Protein AF-A0A1S8WGE7-F1 (afdb_monomer)

Sequence (161 aa):
MLFGETYLSNENCSIDLQMAHPVLDMRLDESMPRELILRRHADFLSAYEKNDDCTLDYLKLSGVFWTLTALDLLGELHNIDREAVLNLVVSCQQADGGLSPAPRHDSHLLSTLSGIQILALFGRMDMLNVDGATRFILSLQNRSLTKEVIFRLALGVIKGA

Nearest PDB structures (foldseek):
  6j7x-assembly1_B  TM=9.517E-01  e=1.067E-07  Homo sapiens
  3hxf-assembly1_B  TM=9.395E-01  e=1.386E-07  Rattus norvegicus
  3c72-assembly1_B  TM=9.331E-01  e=1.185E-07  Rattus norvegicus
  6o60-assembly1_B  TM=9.284E-01  e=1.539E-07  Homo sapiens
  6j6x-assembly1_B  TM=9.518E-01  e=4.864E-07  Homo sapiens

Foldseek 3Di:
DDDDDDDDDDDDDDPDPPPDDPPCPDDDDPPDDPDDPLVVLLVVLVCVVVDPDPVCLQQQLVSVLVSLVSCVVSVNNVVDPLVVNLVQLLQQQDPQQAGGSGHPGDGDPSSRVSSCSSCVSVVNCVSGPVVSSVSNVVVPDDPVVCVVVVVCVVVVVPDDD

InterPro domains:
  IPR001330 Prenyltransferase alpha-alpha toroid domain [PF00432] (40-143)
  IPR008930 Terpenoid cyclases/protein prenyltransferase alpha-alpha toroid [SSF48239] (28-143)
  IPR045089 Prenyltransferase subunit beta [PTHR11774] (38-143)

Solvent-accessible surface area (backbone atoms only — not comparable to full-atom values): 10052 Å² total; per-residue (Å²): 135,84,91,83,89,87,90,87,85,81,93,87,85,80,92,67,86,78,78,82,73,79,78,78,86,68,87,80,62,90,88,55,82,89,66,87,62,60,68,62,53,48,56,53,50,70,52,55,81,77,63,92,56,74,92,47,35,84,43,38,37,43,51,51,34,52,45,49,52,52,25,48,77,70,72,49,48,82,78,54,67,62,65,63,52,52,52,52,49,56,59,13,54,44,96,70,21,28,16,13,23,32,71,96,52,67,61,37,72,67,22,31,51,23,43,52,50,45,26,55,76,70,70,43,60,86,73,54,62,59,70,33,34,51,52,33,58,60,71,73,58,59,77,82,54,50,58,61,52,48,48,37,58,75,67,58,68,78,64,86,131

pLDDT: mean 80.13, std 21.69, range [29.19, 98.5]

Mean predicted aligned error: 12.61 Å

Secondary structure (DSSP, 8-state):
------------S------------SPPPTTS--S--HHHHHHHHHHGGG---GGGGGGHHHHHHHHHHHHHHTT-GGGS-HHHHHHHHHHHB-TTS-B-SSTTSPP-HHHHHHHHHHHHHTT-GGGS-HHHHHHHHHHT--HHHHHHHHHHHHTT-----

Radius of gyration: 23.23 Å; Cα contacts (8 Å, |Δi|>4): 124; chains: 1; bounding box: 50×64×48 Å

Structure (mmCIF, N/CA/C/O backbone):
data_AF-A0A1S8WGE7-F1
#
_entry.id   AF-A0A1S8WGE7-F1
#
loop_
_atom_site.group_PDB
_atom_site.id
_atom_site.type_symbol
_atom_site.label_atom_id
_atom_site.label_alt_id
_atom_site.label_comp_id
_atom_site.label_asym_id
_atom_site.label_entity_id
_atom_site.label_seq_id
_atom_site.pdbx_PDB_ins_code
_atom_site.Cartn_x
_atom_site.Cartn_y
_atom_site.Cartn_z
_atom_site.occupancy
_atom_site.B_iso_or_equiv
_atom_site.auth_seq_id
_atom_site.auth_comp_id
_atom_site.auth_asym_id
_atom_site.auth_atom_id
_atom_site.pdbx_PDB_model_num
ATOM 1 N N . MET A 1 1 ? -4.418 50.841 2.239 1.00 31.80 1 MET A N 1
ATOM 2 C CA . MET A 1 1 ? -5.798 51.340 2.089 1.00 31.80 1 MET A CA 1
ATOM 3 C C . MET A 1 1 ? -6.155 51.214 0.611 1.00 31.80 1 MET A C 1
ATOM 5 O O . MET A 1 1 ? -5.480 51.863 -0.167 1.00 31.80 1 MET A O 1
ATOM 9 N N . LEU A 1 2 ? -7.130 50.343 0.296 1.00 30.19 2 LEU A N 1
ATOM 10 C CA . LEU A 1 2 ? -7.997 50.275 -0.908 1.00 30.19 2 LEU A CA 1
ATOM 11 C C . LEU A 1 2 ? -7.315 50.075 -2.290 1.00 30.19 2 LEU A C 1
ATOM 13 O O . LEU A 1 2 ? -6.492 50.880 -2.692 1.00 30.19 2 LEU A O 1
ATOM 17 N N . PHE A 1 3 ? -7.463 48.908 -2.941 1.00 35.59 3 PHE A N 1
ATOM 18 C CA . PHE A 1 3 ? -8.570 48.439 -3.821 1.00 35.59 3 PHE A CA 1
ATOM 19 C C . PHE A 1 3 ? -8.655 49.151 -5.186 1.00 35.59 3 PHE A C 1
ATOM 21 O O . PHE A 1 3 ? -8.706 50.375 -5.237 1.00 35.59 3 PHE A O 1
ATOM 28 N N . GLY A 1 4 ? -8.762 48.369 -6.271 1.00 30.11 4 GLY A N 1
ATOM 29 C CA . GLY A 1 4 ? -9.131 48.861 -7.604 1.00 30.11 4 GLY A CA 1
ATOM 30 C C . GLY A 1 4 ? -8.983 47.813 -8.711 1.00 30.11 4 GLY A C 1
ATOM 31 O O . GLY A 1 4 ? -7.921 47.696 -9.310 1.00 30.11 4 GLY A O 1
ATOM 32 N N . GLU A 1 5 ? -10.049 47.049 -8.944 1.00 41.84 5 GLU A N 1
ATOM 33 C CA . GLU A 1 5 ? -10.288 46.192 -10.114 1.00 41.84 5 GLU A CA 1
ATOM 34 C C . GLU A 1 5 ? -10.217 46.982 -11.431 1.00 41.84 5 GLU A C 1
ATOM 36 O O . GLU A 1 5 ? -10.540 48.164 -11.428 1.00 41.84 5 GLU A O 1
ATOM 41 N N . THR A 1 6 ? -9.887 46.307 -12.543 1.00 32.97 6 THR A N 1
ATOM 42 C CA . THR A 1 6 ? -10.707 46.252 -13.781 1.00 32.97 6 THR A CA 1
ATOM 43 C C . THR A 1 6 ? -9.874 45.734 -14.955 1.00 32.97 6 THR A C 1
ATOM 45 O O . THR A 1 6 ? -9.149 46.521 -15.543 1.00 32.97 6 THR A O 1
ATOM 48 N N . TYR A 1 7 ? -10.023 44.462 -15.342 1.00 29.19 7 TYR A N 1
ATOM 49 C CA . TYR A 1 7 ? -9.851 44.009 -16.738 1.00 29.19 7 TYR A CA 1
ATOM 50 C C . TYR A 1 7 ? -10.720 42.765 -16.985 1.00 29.19 7 TYR A C 1
ATOM 52 O O . TYR A 1 7 ? -10.234 41.673 -17.260 1.00 29.19 7 TYR A O 1
ATOM 60 N N . LEU A 1 8 ? -12.038 42.939 -16.856 1.00 39.47 8 LEU A N 1
ATOM 61 C CA . LEU A 1 8 ? -13.028 42.099 -17.529 1.00 39.47 8 LEU A CA 1
ATOM 62 C C . LEU A 1 8 ? -13.694 42.964 -18.599 1.00 39.47 8 LEU A C 1
ATOM 64 O O . LEU A 1 8 ? -14.588 43.750 -18.300 1.00 39.47 8 LEU A O 1
ATOM 68 N N . SER A 1 9 ? -13.243 42.832 -19.843 1.00 32.03 9 SER A N 1
ATOM 69 C CA . SER A 1 9 ? -13.995 43.288 -21.012 1.00 32.03 9 SER A CA 1
ATOM 70 C C . SER A 1 9 ? -13.552 42.510 -22.247 1.00 32.03 9 SER A C 1
ATOM 72 O O . SER A 1 9 ? -12.610 42.904 -22.933 1.00 32.03 9 SER A O 1
ATOM 74 N N . ASN A 1 10 ? -14.199 41.375 -22.497 1.00 29.77 10 ASN A N 1
ATOM 75 C CA . ASN A 1 10 ? -14.976 41.164 -23.721 1.00 29.77 10 ASN A CA 1
ATOM 76 C C . ASN A 1 10 ? -15.428 39.706 -23.797 1.00 29.77 10 ASN A C 1
ATOM 78 O O . ASN A 1 10 ? -14.679 38.823 -24.207 1.00 29.77 10 ASN A O 1
ATOM 82 N N . GLU A 1 11 ? -16.691 39.477 -23.450 1.00 49.31 11 GLU A N 1
ATOM 83 C CA . GLU A 1 11 ? -17.433 38.337 -23.968 1.00 49.31 11 GLU A CA 1
ATOM 84 C C . GLU A 1 11 ? -17.955 38.697 -25.365 1.00 49.31 11 GLU A C 1
ATOM 86 O O . GLU A 1 11 ? -18.673 39.687 -25.515 1.00 49.31 11 GLU A O 1
ATOM 91 N N . ASN A 1 12 ? -17.557 37.906 -26.372 1.00 37.53 12 ASN A N 1
ATOM 92 C CA . ASN A 1 12 ? -18.400 37.320 -27.431 1.00 37.53 12 ASN A CA 1
ATOM 93 C C . ASN A 1 12 ? -17.638 37.155 -28.758 1.00 37.53 12 ASN A C 1
ATOM 95 O O . ASN A 1 12 ? -17.540 38.107 -29.527 1.00 37.53 12 ASN A O 1
ATOM 99 N N . CYS A 1 13 ? -17.177 35.934 -29.065 1.00 30.31 13 CYS A N 1
ATOM 100 C CA . CYS A 1 13 ? -17.597 35.168 -30.254 1.00 30.31 13 CYS A CA 1
ATOM 101 C C . CYS A 1 13 ? -16.757 33.881 -30.397 1.00 30.31 13 CYS A C 1
ATOM 103 O O . CYS A 1 13 ? -15.533 33.943 -30.454 1.00 30.31 13 CYS A O 1
ATOM 105 N N . SER A 1 14 ? -17.454 32.749 -30.550 1.00 30.72 14 SER A N 1
ATOM 106 C CA . SER A 1 14 ? -16.957 31.380 -30.793 1.00 30.72 14 SER A CA 1
ATOM 107 C C . SER A 1 14 ? -16.425 30.653 -29.554 1.00 30.72 14 SER A C 1
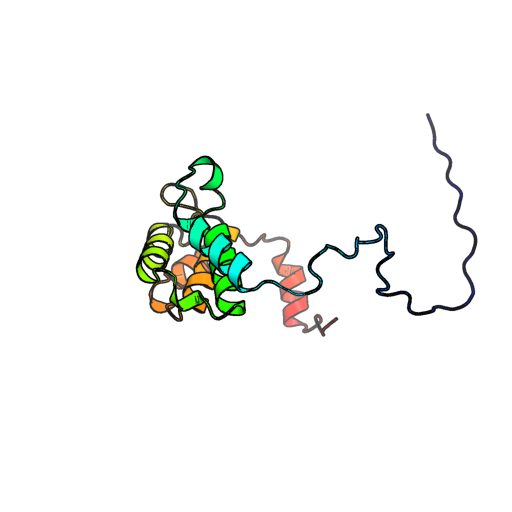ATOM 109 O O . SER A 1 14 ? -15.260 30.754 -29.186 1.00 30.72 14 SER A O 1
ATOM 111 N N . ILE A 1 15 ? -17.300 29.863 -28.925 1.00 42.84 15 ILE A N 1
ATOM 112 C CA . ILE A 1 15 ? -16.892 28.753 -28.056 1.00 42.84 15 ILE A CA 1
ATOM 113 C C . ILE A 1 15 ? -16.285 27.689 -28.982 1.00 42.84 15 ILE A C 1
ATOM 115 O O . ILE A 1 15 ? -16.960 26.744 -29.384 1.00 42.84 15 ILE A O 1
ATOM 119 N N . ASP A 1 16 ? -15.029 27.879 -29.380 1.00 39.88 16 ASP A N 1
ATOM 120 C CA . ASP A 1 16 ? -14.219 26.790 -29.909 1.00 39.88 16 ASP A CA 1
ATOM 121 C C . ASP A 1 16 ? -13.772 25.945 -28.717 1.00 39.88 16 ASP A C 1
ATOM 123 O O . ASP A 1 16 ? -13.214 26.456 -27.744 1.00 39.88 16 ASP A O 1
ATOM 127 N N . LEU A 1 17 ? -14.046 24.641 -28.776 1.00 42.09 17 LEU A N 1
ATOM 128 C CA . LEU A 1 17 ? -13.516 23.650 -27.845 1.00 42.09 17 LEU A CA 1
ATOM 129 C C . LEU A 1 17 ? -11.972 23.710 -27.834 1.00 42.09 17 LEU A C 1
ATOM 131 O O . LEU A 1 17 ? -11.307 22.961 -28.540 1.00 42.09 17 LEU A O 1
ATOM 135 N N . GLN A 1 18 ? -11.385 24.561 -26.994 1.00 43.84 18 GLN A N 1
ATOM 136 C CA . GLN A 1 18 ? -9.962 24.540 -26.637 1.00 43.84 18 GLN A CA 1
ATOM 137 C C . GLN A 1 18 ? -9.727 23.731 -25.352 1.00 43.84 18 GLN A C 1
ATOM 139 O O . GLN A 1 18 ? -8.921 24.089 -24.498 1.00 43.84 18 GLN A O 1
ATOM 144 N N . MET A 1 19 ? -10.428 22.608 -25.198 1.00 45.97 19 MET A N 1
ATOM 145 C CA . MET A 1 19 ? -10.017 21.593 -24.234 1.00 45.97 19 MET A CA 1
ATOM 146 C C . MET A 1 19 ? -8.888 20.774 -24.876 1.00 45.97 19 MET A C 1
ATOM 148 O O . MET A 1 19 ? -9.106 20.090 -25.872 1.00 45.97 19 MET A O 1
ATOM 152 N N . ALA A 1 20 ? -7.697 20.830 -24.272 1.00 48.50 20 ALA A N 1
ATOM 153 C CA . ALA A 1 20 ? -6.604 19.863 -24.433 1.00 48.50 20 ALA A CA 1
ATOM 154 C C . ALA A 1 20 ? -5.707 19.930 -25.692 1.00 48.50 20 ALA A C 1
ATOM 156 O O . ALA A 1 20 ? -5.315 18.891 -26.221 1.00 48.50 20 ALA A O 1
ATOM 157 N N . HIS A 1 21 ? -5.261 21.112 -26.127 1.00 51.50 21 HIS A N 1
ATOM 158 C CA . HIS A 1 21 ? -3.943 21.187 -26.779 1.00 51.50 21 HIS A CA 1
ATOM 159 C C . HIS A 1 21 ? -2.901 21.582 -25.727 1.00 51.50 21 HIS A C 1
ATOM 161 O O . HIS A 1 21 ? -2.964 22.710 -25.234 1.00 51.50 21 HIS A O 1
ATOM 167 N N . PRO A 1 22 ? -1.974 20.681 -25.335 1.00 62.06 22 PRO A N 1
ATOM 168 C CA . PRO A 1 22 ? -0.874 21.060 -24.465 1.00 62.06 22 PRO A CA 1
ATOM 169 C C . PRO A 1 22 ? -0.117 22.190 -25.154 1.00 62.06 22 PRO A C 1
ATOM 171 O O . PRO A 1 22 ? 0.364 22.026 -26.278 1.00 62.06 22 PRO A O 1
ATOM 174 N N . VAL A 1 23 ? -0.025 23.346 -24.500 1.00 67.75 23 VAL A N 1
ATOM 175 C CA . VAL A 1 23 ? 0.933 24.365 -24.917 1.00 67.75 23 VA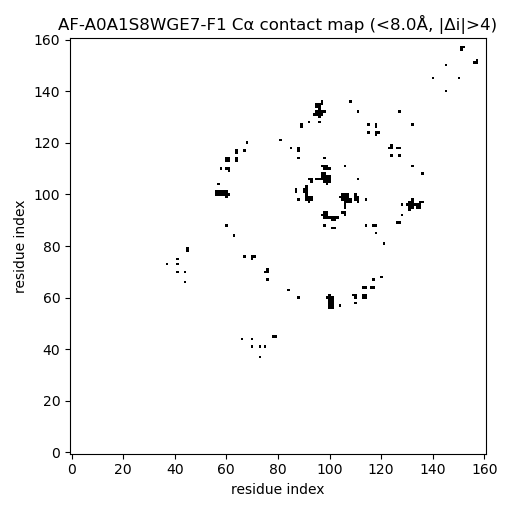L A CA 1
ATOM 176 C C . VAL A 1 23 ? 2.305 23.707 -24.791 1.00 67.75 23 VAL A C 1
ATOM 178 O O . VAL A 1 23 ? 2.723 23.346 -23.693 1.00 67.75 23 VAL A O 1
ATOM 181 N N . LEU A 1 24 ? 2.963 23.460 -25.925 1.00 65.06 24 LEU A N 1
ATOM 182 C CA . LEU A 1 24 ? 4.322 22.927 -25.964 1.00 65.06 24 LEU A CA 1
ATOM 183 C C . LEU A 1 24 ? 5.267 24.003 -25.413 1.00 65.06 24 LEU A C 1
ATOM 185 O O . LEU A 1 24 ? 5.780 24.826 -26.166 1.00 65.06 24 LEU A O 1
ATOM 189 N N . ASP A 1 25 ? 5.457 24.003 -24.094 1.00 74.12 25 ASP A N 1
ATOM 190 C CA . ASP A 1 25 ? 6.335 24.936 -23.372 1.00 74.12 25 ASP A CA 1
ATOM 191 C C . ASP A 1 25 ? 7.828 24.657 -23.659 1.00 74.12 25 ASP A C 1
ATOM 193 O O . ASP A 1 25 ? 8.678 25.540 -23.601 1.00 74.12 25 ASP A O 1
ATOM 197 N N . MET A 1 26 ? 8.167 23.427 -24.071 1.00 73.00 26 MET A N 1
ATOM 198 C CA . MET A 1 26 ? 9.542 23.016 -24.366 1.00 73.00 26 MET A CA 1
ATOM 199 C C . MET A 1 26 ? 9.631 22.180 -25.651 1.00 73.00 26 MET A C 1
ATOM 201 O O . MET A 1 26 ? 8.844 21.260 -25.871 1.00 73.00 26 MET A O 1
ATOM 205 N N . ARG A 1 27 ? 10.622 22.481 -26.504 1.00 74.94 27 ARG A N 1
ATOM 206 C CA . ARG A 1 27 ? 10.979 21.658 -27.673 1.00 74.94 27 ARG A CA 1
ATOM 207 C C . ARG A 1 27 ? 11.994 20.601 -27.245 1.00 74.94 27 ARG A C 1
ATOM 209 O O . ARG A 1 27 ? 13.088 20.950 -26.814 1.00 74.94 27 ARG A O 1
ATOM 216 N N . LEU A 1 28 ? 11.616 19.330 -27.347 1.00 78.06 28 LEU A N 1
ATOM 217 C CA . LEU A 1 28 ? 12.475 18.203 -26.985 1.00 78.06 28 LEU A CA 1
ATOM 218 C C . LEU A 1 28 ? 13.525 17.956 -28.078 1.00 78.06 28 LEU A C 1
ATOM 220 O O . LEU A 1 28 ? 13.218 18.053 -29.266 1.00 78.06 28 LEU A O 1
ATOM 224 N N . ASP A 1 29 ? 14.751 17.640 -27.662 1.00 82.81 29 ASP A N 1
ATOM 225 C CA . ASP A 1 29 ? 15.858 17.300 -28.559 1.00 82.81 29 ASP A CA 1
ATOM 226 C C . ASP A 1 29 ? 15.653 15.935 -29.248 1.00 82.81 29 ASP A C 1
ATOM 228 O O . ASP A 1 29 ? 14.949 15.061 -28.733 1.00 82.81 29 ASP A O 1
ATOM 232 N N . GLU A 1 30 ? 16.287 15.726 -30.407 1.00 83.62 30 GLU A N 1
ATOM 233 C CA . GLU A 1 30 ? 16.188 14.467 -31.161 1.00 83.62 30 GLU A CA 1
ATOM 234 C C . GLU A 1 30 ? 16.791 13.265 -30.420 1.00 83.62 30 GLU A C 1
ATOM 236 O O . GLU A 1 30 ? 16.367 12.136 -30.667 1.00 83.62 30 GLU A O 1
ATOM 241 N N . SER A 1 31 ? 17.718 13.486 -29.479 1.00 84.69 31 SER A N 1
ATOM 242 C CA . SER A 1 31 ? 18.313 12.419 -28.662 1.00 84.69 31 SER A CA 1
ATOM 243 C C . SER A 1 31 ? 17.385 11.859 -27.577 1.00 84.69 31 SER A C 1
ATOM 245 O O . SER A 1 31 ? 17.707 10.842 -26.957 1.00 84.69 31 SER A O 1
ATOM 247 N N . MET A 1 32 ? 16.235 12.494 -27.325 1.00 83.31 32 MET A N 1
ATOM 248 C CA . MET A 1 32 ? 15.329 12.078 -26.260 1.00 83.31 32 MET A CA 1
ATOM 249 C C . MET A 1 32 ? 14.528 10.825 -26.656 1.00 83.31 32 MET A C 1
ATOM 251 O O . MET A 1 32 ? 13.981 10.771 -27.762 1.00 83.31 32 MET A O 1
ATOM 255 N N . PRO A 1 33 ? 14.385 9.828 -25.757 1.00 83.00 33 PRO A N 1
ATOM 256 C CA . PRO A 1 33 ? 13.533 8.676 -26.015 1.00 83.00 33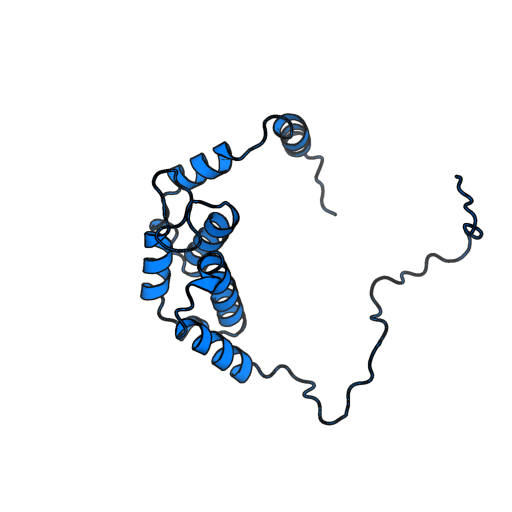 PRO A CA 1
ATOM 257 C C . PRO A 1 33 ? 12.092 9.117 -26.284 1.00 83.00 33 PRO A C 1
ATOM 259 O O . PRO A 1 33 ? 11.484 9.803 -25.465 1.00 83.00 33 PRO A O 1
ATOM 262 N N . ARG A 1 34 ? 11.546 8.710 -27.433 1.00 83.50 34 ARG A N 1
ATOM 263 C CA . ARG A 1 34 ? 10.145 8.969 -27.817 1.00 83.50 34 ARG A CA 1
ATOM 264 C C . ARG A 1 34 ? 9.208 7.811 -27.481 1.00 83.50 34 ARG A C 1
ATOM 266 O O . ARG A 1 34 ? 7.997 7.937 -27.624 1.00 83.50 34 ARG A O 1
ATOM 273 N N . GLU A 1 35 ? 9.779 6.697 -27.041 1.00 87.94 35 GLU A N 1
ATOM 274 C CA . GLU A 1 35 ? 9.069 5.478 -26.682 1.00 87.94 35 GLU A CA 1
ATOM 275 C C . GLU A 1 35 ? 9.246 5.179 -25.194 1.00 87.94 35 GLU A C 1
ATOM 277 O O . GLU A 1 35 ? 10.273 5.498 -24.586 1.00 87.94 35 GLU A O 1
ATOM 282 N N . LEU A 1 36 ? 8.233 4.545 -24.609 1.00 87.25 36 LEU A N 1
ATOM 283 C CA . LEU A 1 36 ? 8.242 4.138 -23.213 1.00 87.25 36 LEU A CA 1
ATOM 284 C C . LEU A 1 36 ? 9.175 2.936 -23.016 1.00 87.25 36 LEU A C 1
ATOM 286 O O . LEU A 1 36 ? 8.932 1.850 -23.542 1.00 87.25 36 LEU A O 1
ATOM 290 N N . ILE A 1 37 ? 10.225 3.103 -22.211 1.00 90.69 37 ILE A N 1
ATOM 291 C CA . ILE A 1 37 ? 11.218 2.049 -21.966 1.00 90.69 37 ILE A CA 1
ATOM 292 C C . ILE A 1 37 ? 10.765 1.173 -20.789 1.00 90.69 37 ILE A C 1
ATOM 294 O O . ILE A 1 37 ? 11.307 1.272 -19.687 1.00 90.69 37 ILE A O 1
ATOM 298 N N . LEU A 1 38 ? 9.771 0.309 -21.025 1.00 89.50 38 LEU A N 1
ATOM 299 C CA . LEU A 1 38 ? 9.094 -0.510 -20.000 1.00 89.50 38 LEU A CA 1
ATOM 300 C C . LEU A 1 38 ? 10.068 -1.195 -19.030 1.00 89.50 38 LEU A C 1
ATOM 302 O O . LEU A 1 38 ? 9.951 -1.044 -17.817 1.00 89.50 38 LEU A O 1
ATOM 306 N N . ARG A 1 39 ? 11.090 -1.868 -19.571 1.00 89.00 39 ARG A N 1
ATOM 307 C CA . ARG A 1 39 ? 12.081 -2.610 -18.781 1.00 89.00 39 ARG A CA 1
ATOM 308 C C . ARG A 1 39 ? 12.809 -1.737 -17.758 1.00 89.00 39 ARG A C 1
ATOM 310 O O . ARG A 1 39 ? 12.987 -2.153 -16.625 1.00 89.00 39 ARG A O 1
ATOM 317 N N . ARG A 1 40 ? 13.186 -0.507 -18.128 1.00 91.06 40 ARG A N 1
ATOM 318 C CA . ARG A 1 40 ? 13.876 0.406 -17.201 1.00 91.06 40 ARG A CA 1
ATOM 319 C C . ARG A 1 40 ? 12.965 0.856 -16.062 1.00 91.06 40 ARG A C 1
ATOM 321 O O . ARG A 1 40 ? 13.448 1.047 -14.951 1.00 91.06 40 ARG A O 1
ATOM 328 N N . HIS A 1 41 ? 11.670 1.024 -16.330 1.00 92.44 41 HIS A N 1
ATOM 329 C CA . HIS A 1 41 ? 10.694 1.344 -15.291 1.00 92.44 41 HIS A CA 1
ATOM 330 C C . HIS A 1 41 ? 10.482 0.159 -14.347 1.00 92.44 41 HIS A C 1
ATOM 332 O O . HIS A 1 41 ? 10.508 0.357 -13.137 1.00 92.44 41 HIS A O 1
ATOM 338 N N . ALA A 1 42 ? 10.353 -1.059 -14.880 1.00 90.81 42 ALA A N 1
ATOM 339 C CA . ALA A 1 42 ? 10.257 -2.268 -14.066 1.00 90.81 42 ALA A CA 1
ATOM 340 C C . ALA A 1 42 ? 11.501 -2.452 -13.179 1.00 90.81 42 ALA A C 1
ATOM 342 O O . ALA A 1 42 ? 11.364 -2.574 -11.966 1.00 90.81 42 ALA A O 1
ATOM 343 N N . ASP A 1 43 ? 12.706 -2.344 -13.752 1.00 90.62 43 ASP A N 1
ATOM 344 C CA . ASP A 1 43 ? 13.972 -2.454 -13.012 1.00 90.62 43 ASP A CA 1
ATOM 345 C C . ASP A 1 43 ? 14.070 -1.412 -11.878 1.00 90.62 43 ASP A C 1
ATOM 347 O O . ASP A 1 43 ? 14.512 -1.724 -10.771 1.00 90.62 43 ASP A O 1
ATOM 351 N N . PHE A 1 44 ? 13.634 -0.171 -12.135 1.00 91.62 44 PHE A N 1
ATOM 352 C CA . PHE A 1 44 ? 13.591 0.895 -11.130 1.00 91.62 44 PHE A CA 1
ATOM 353 C C . PHE A 1 44 ? 12.613 0.576 -9.990 1.00 91.62 44 PHE A C 1
ATOM 355 O O . PHE A 1 44 ? 12.961 0.715 -8.819 1.00 91.62 44 PHE A O 1
ATOM 362 N N . LEU A 1 45 ? 11.405 0.124 -10.328 1.00 90.50 45 LEU A N 1
ATOM 363 C CA . LEU A 1 45 ? 10.356 -0.205 -9.362 1.00 90.50 45 LEU A CA 1
ATOM 364 C C . LEU A 1 45 ? 10.731 -1.423 -8.507 1.00 90.50 45 LEU A C 1
ATOM 366 O O . LEU A 1 45 ? 10.573 -1.384 -7.290 1.00 90.50 45 LEU A O 1
ATOM 370 N N . SER A 1 46 ? 11.315 -2.463 -9.103 1.00 85.19 46 SER A N 1
ATOM 371 C CA . SER A 1 46 ? 11.800 -3.645 -8.378 1.00 85.19 46 SER A CA 1
ATOM 372 C C . SER A 1 46 ? 13.002 -3.350 -7.471 1.00 85.19 46 SER A C 1
ATOM 374 O O . SER A 1 46 ? 13.274 -4.099 -6.534 1.00 85.19 46 SER A O 1
ATOM 376 N N . ALA A 1 47 ? 13.738 -2.261 -7.711 1.00 85.06 47 ALA A N 1
ATOM 377 C CA . ALA A 1 47 ? 14.806 -1.825 -6.813 1.00 85.06 47 ALA A CA 1
ATOM 378 C C . ALA A 1 47 ? 14.280 -1.111 -5.552 1.00 85.06 47 ALA A C 1
ATOM 380 O O . ALA A 1 47 ? 15.010 -1.033 -4.561 1.00 85.06 47 ALA A O 1
ATOM 381 N N . TYR A 1 48 ? 13.036 -0.616 -5.568 1.00 74.38 48 TYR A N 1
ATOM 382 C CA . TYR A 1 48 ? 12.455 0.181 -4.483 1.00 74.38 48 TYR A CA 1
ATOM 383 C C . TYR A 1 48 ? 12.349 -0.590 -3.156 1.00 74.38 48 TYR A C 1
ATOM 385 O O . TYR A 1 48 ? 12.592 -0.015 -2.099 1.00 74.38 48 TYR A O 1
ATOM 393 N N . GLU A 1 49 ? 12.077 -1.899 -3.192 1.00 63.53 49 GLU A N 1
ATOM 394 C CA . GLU A 1 49 ? 11.925 -2.732 -1.983 1.00 63.53 49 GLU A CA 1
ATOM 395 C C . GLU A 1 49 ? 13.202 -2.860 -1.135 1.00 63.53 49 GLU A C 1
ATOM 397 O O . GLU A 1 49 ? 13.134 -3.258 0.025 1.00 63.53 49 GLU A O 1
ATOM 402 N N . LYS A 1 50 ? 14.380 -2.528 -1.680 1.00 64.56 50 LYS A N 1
ATOM 403 C CA . LYS A 1 50 ? 15.667 -2.804 -1.019 1.00 64.56 50 LYS A CA 1
ATOM 404 C C . LYS A 1 50 ? 16.131 -1.720 -0.044 1.00 64.56 50 LYS A C 1
ATOM 406 O O . LYS A 1 50 ? 17.110 -1.947 0.664 1.00 64.56 50 LYS A O 1
ATOM 411 N N . ASN A 1 51 ? 15.468 -0.564 -0.002 1.00 64.69 51 ASN A N 1
ATOM 412 C CA . ASN A 1 51 ? 15.867 0.556 0.850 1.00 64.69 51 ASN A CA 1
ATOM 413 C C . ASN A 1 51 ? 14.920 0.685 2.051 1.00 64.69 51 ASN A C 1
ATOM 415 O O . ASN A 1 51 ? 13.778 1.111 1.900 1.00 64.69 51 ASN A O 1
ATOM 419 N N . ASP A 1 52 ? 15.402 0.346 3.248 1.00 68.50 52 ASP A N 1
ATOM 420 C CA . ASP A 1 52 ? 14.664 0.547 4.503 1.00 68.50 52 ASP A CA 1
ATOM 421 C C . ASP A 1 52 ? 14.955 1.950 5.061 1.00 68.50 52 ASP A C 1
ATOM 423 O O . ASP A 1 52 ? 15.773 2.136 5.962 1.00 68.50 52 ASP A O 1
ATOM 427 N N . ASP A 1 53 ? 14.341 2.964 4.447 1.00 78.44 53 ASP A N 1
ATOM 428 C CA . ASP A 1 53 ? 14.414 4.351 4.910 1.00 78.44 53 ASP A CA 1
ATOM 429 C C . ASP A 1 53 ? 13.224 4.667 5.826 1.00 78.44 53 ASP A C 1
ATOM 431 O O . ASP A 1 53 ? 12.098 4.883 5.367 1.00 78.44 53 ASP A O 1
ATOM 435 N N . CYS A 1 54 ? 13.484 4.735 7.133 1.00 78.75 54 CYS A N 1
ATOM 436 C CA . CYS A 1 54 ? 12.462 5.027 8.138 1.00 78.75 54 CYS A CA 1
ATOM 437 C C . CYS A 1 54 ? 11.836 6.423 7.987 1.00 78.75 54 CYS A C 1
ATOM 439 O O . CYS A 1 54 ? 10.745 6.675 8.499 1.00 78.75 54 CYS A O 1
ATOM 441 N N . THR A 1 55 ? 12.478 7.343 7.256 1.00 83.12 55 THR A N 1
ATOM 442 C CA . THR A 1 55 ? 11.895 8.661 6.986 1.00 83.12 55 THR A CA 1
ATOM 443 C C . THR A 1 55 ? 10.685 8.579 6.062 1.00 83.12 55 THR A C 1
ATOM 445 O O . THR A 1 55 ? 9.877 9.499 6.071 1.00 83.12 55 THR A O 1
ATOM 448 N N . LEU A 1 56 ? 10.509 7.484 5.316 1.00 85.06 56 LEU A N 1
ATOM 449 C CA . LEU A 1 56 ? 9.381 7.270 4.405 1.00 85.06 56 LEU A CA 1
ATOM 450 C C . LEU A 1 56 ? 8.306 6.339 4.981 1.00 85.06 56 LEU A C 1
ATOM 452 O O . LEU A 1 56 ? 7.317 6.052 4.301 1.00 85.06 56 LEU A O 1
ATOM 456 N N . ASP A 1 57 ? 8.442 5.911 6.240 1.00 89.38 57 ASP A N 1
ATOM 457 C CA . ASP A 1 57 ? 7.517 4.961 6.868 1.00 89.38 57 ASP A CA 1
ATOM 458 C C . ASP A 1 57 ? 6.065 5.458 6.866 1.00 89.38 57 ASP A C 1
ATOM 460 O O . ASP A 1 57 ? 5.145 4.667 6.671 1.00 89.38 57 ASP A O 1
ATOM 464 N N . TYR A 1 58 ? 5.837 6.774 6.972 1.00 90.62 58 TYR A N 1
ATOM 465 C CA . TYR A 1 58 ? 4.493 7.367 6.936 1.00 90.62 58 TYR A CA 1
ATOM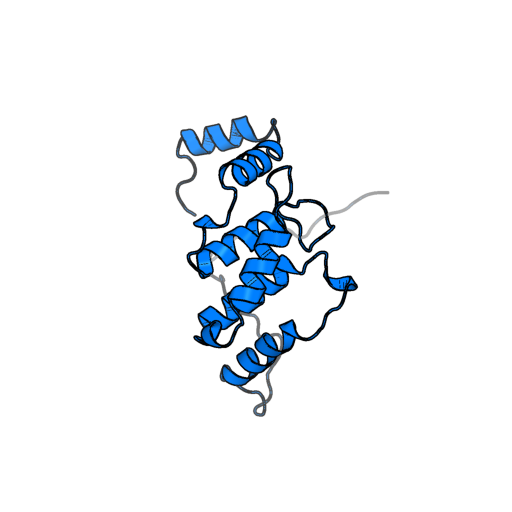 466 C C . TYR A 1 58 ? 3.788 7.255 5.567 1.00 90.62 58 TYR A C 1
ATOM 468 O O . TYR A 1 58 ? 2.580 7.482 5.485 1.00 90.62 58 TYR A O 1
ATOM 476 N N . LEU A 1 59 ? 4.507 6.874 4.504 1.00 91.62 59 LEU A N 1
ATOM 477 C CA . LEU A 1 59 ? 3.964 6.607 3.166 1.00 91.62 59 LEU A CA 1
ATOM 478 C C . LEU A 1 59 ? 4.200 5.172 2.687 1.00 91.62 59 LEU A C 1
ATOM 480 O O . LEU A 1 59 ? 3.731 4.835 1.601 1.00 91.62 59 LEU A O 1
ATOM 484 N N . LYS A 1 60 ? 4.880 4.322 3.464 1.00 93.19 60 LYS A N 1
ATOM 485 C CA . LYS A 1 60 ? 5.391 3.015 3.018 1.00 93.19 60 LYS A CA 1
ATOM 486 C C . LYS A 1 60 ? 4.327 2.153 2.342 1.00 93.19 60 LYS A C 1
ATOM 488 O O . LYS A 1 60 ? 4.512 1.777 1.188 1.00 93.19 60 LYS A O 1
ATOM 493 N N . LEU A 1 61 ? 3.180 1.925 2.985 1.00 94.62 61 LEU A N 1
ATOM 494 C CA . LEU A 1 61 ? 2.100 1.113 2.409 1.00 94.62 61 LEU A CA 1
ATOM 495 C C . LEU A 1 61 ? 1.515 1.705 1.112 1.00 94.62 61 LEU A C 1
ATOM 497 O O . LEU A 1 61 ? 1.162 0.965 0.198 1.00 94.62 61 LEU A O 1
ATOM 501 N N . SER A 1 62 ? 1.456 3.035 0.999 1.00 95.94 62 SER A N 1
ATOM 502 C CA . SER A 1 62 ? 1.012 3.712 -0.230 1.00 95.94 62 SER A CA 1
ATOM 503 C C . SER A 1 62 ? 2.058 3.626 -1.341 1.00 95.94 62 SER A C 1
ATOM 505 O O . SER A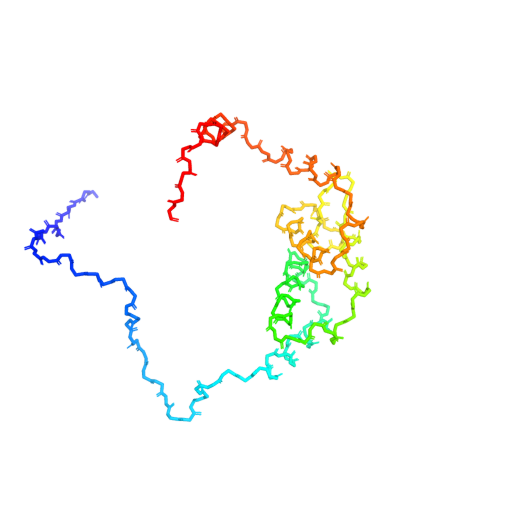 1 62 ? 1.708 3.365 -2.488 1.00 95.94 62 SER A O 1
ATOM 507 N N . GLY A 1 63 ? 3.341 3.767 -0.998 1.00 94.44 63 GLY A N 1
ATOM 508 C CA . GLY A 1 63 ? 4.454 3.566 -1.925 1.00 94.44 63 GLY A CA 1
ATOM 509 C C . GLY A 1 63 ? 4.466 2.153 -2.501 1.00 94.44 63 GLY A C 1
ATOM 510 O O . GLY A 1 63 ? 4.577 1.984 -3.712 1.00 94.44 63 GLY A O 1
ATOM 511 N N . VAL A 1 64 ? 4.256 1.145 -1.650 1.00 94.62 64 VAL A N 1
ATOM 512 C CA . VAL A 1 64 ? 4.111 -0.252 -2.079 1.00 94.62 64 VAL A CA 1
ATOM 513 C C . VAL A 1 64 ? 2.937 -0.401 -3.049 1.00 94.62 64 VAL A C 1
ATOM 515 O O . VAL A 1 64 ? 3.114 -0.967 -4.123 1.00 94.62 64 VAL A O 1
ATOM 518 N N . PHE A 1 65 ? 1.763 0.160 -2.742 1.00 96.81 65 PHE A N 1
ATOM 519 C CA . PHE A 1 65 ? 0.611 0.106 -3.649 1.00 96.81 65 PHE A CA 1
ATOM 520 C C . PHE A 1 65 ? 0.910 0.702 -5.040 1.00 96.81 65 PHE A C 1
ATOM 522 O O . PHE A 1 65 ? 0.581 0.079 -6.055 1.00 96.81 65 PHE A O 1
ATOM 529 N N . TRP A 1 66 ? 1.551 1.875 -5.112 1.00 96.12 66 TRP A N 1
ATOM 530 C CA . TRP A 1 66 ? 1.901 2.502 -6.394 1.00 96.12 66 TRP A CA 1
ATOM 531 C C . TRP A 1 66 ? 2.889 1.659 -7.196 1.00 96.12 66 TRP A C 1
ATOM 533 O O . TRP A 1 66 ? 2.692 1.467 -8.396 1.00 96.12 66 TRP A O 1
ATOM 543 N N . THR A 1 67 ? 3.910 1.115 -6.532 1.00 95.06 67 THR A N 1
ATOM 544 C CA . THR A 1 67 ? 4.908 0.238 -7.153 1.00 95.06 67 THR A CA 1
ATOM 545 C C . THR A 1 67 ? 4.262 -1.018 -7.725 1.00 95.06 67 THR A C 1
ATOM 547 O O . THR A 1 67 ? 4.487 -1.348 -8.887 1.00 95.06 67 THR A O 1
ATOM 550 N N . LEU A 1 68 ? 3.404 -1.685 -6.951 1.00 96.00 68 LEU A N 1
ATOM 551 C CA . LEU A 1 68 ? 2.720 -2.900 -7.392 1.00 96.00 68 LEU A CA 1
ATOM 552 C C . LEU A 1 68 ? 1.759 -2.636 -8.546 1.00 96.00 68 LEU A C 1
ATOM 554 O O . LEU A 1 68 ? 1.759 -3.384 -9.515 1.00 96.00 68 LEU A O 1
ATOM 558 N N . THR A 1 69 ? 0.980 -1.556 -8.476 1.00 96.75 69 THR A N 1
ATOM 559 C CA . THR A 1 69 ? 0.048 -1.190 -9.553 1.00 96.75 69 THR A CA 1
ATOM 560 C C . THR A 1 69 ? 0.799 -0.872 -10.839 1.00 96.75 69 THR A C 1
ATOM 562 O O . THR A 1 69 ? 0.400 -1.305 -11.915 1.00 96.75 69 THR A O 1
ATOM 565 N N . ALA A 1 70 ? 1.914 -0.143 -10.746 1.00 95.88 70 ALA A N 1
ATOM 566 C CA . ALA A 1 70 ? 2.747 0.134 -11.907 1.00 95.88 70 ALA A CA 1
ATOM 567 C C . ALA A 1 70 ? 3.345 -1.156 -12.491 1.00 95.88 70 ALA A C 1
ATOM 569 O O . ALA A 1 70 ? 3.311 -1.336 -13.702 1.00 95.88 70 ALA A O 1
ATOM 570 N N . LEU A 1 71 ? 3.832 -2.079 -11.658 1.00 94.94 71 LEU A N 1
ATOM 571 C CA . LEU A 1 71 ? 4.346 -3.369 -12.127 1.00 94.94 71 LEU A CA 1
ATOM 572 C C . LEU A 1 71 ? 3.259 -4.256 -12.745 1.00 94.94 71 LEU A C 1
ATOM 574 O O . LEU A 1 71 ? 3.528 -4.912 -13.746 1.00 94.94 71 LEU A O 1
ATOM 578 N N . ASP A 1 72 ? 2.040 -4.248 -12.207 1.00 95.56 72 ASP A N 1
ATOM 579 C CA . ASP A 1 72 ? 0.895 -4.957 -12.789 1.00 95.56 72 ASP A CA 1
ATOM 580 C C . ASP A 1 72 ? 0.539 -4.410 -14.176 1.00 95.56 72 ASP A C 1
ATOM 582 O O . ASP A 1 72 ? 0.435 -5.168 -15.139 1.00 95.56 72 ASP A O 1
ATOM 586 N N . LEU A 1 73 ? 0.496 -3.080 -14.324 1.00 95.62 73 LEU A N 1
ATOM 587 C CA . LEU A 1 73 ? 0.304 -2.421 -15.621 1.00 95.62 73 LEU A CA 1
ATOM 588 C C . LEU A 1 73 ? 1.418 -2.750 -16.630 1.00 95.62 73 LEU A C 1
ATOM 590 O O . LEU A 1 73 ? 1.168 -2.769 -17.834 1.00 95.62 73 LEU A O 1
ATOM 594 N N . LEU A 1 74 ? 2.638 -3.007 -16.150 1.00 94.12 74 LEU A N 1
ATOM 595 C CA . LEU A 1 74 ? 3.780 -3.421 -16.970 1.00 94.12 74 LEU A CA 1
ATOM 596 C C . LEU A 1 74 ? 3.813 -4.938 -17.247 1.00 94.12 74 LEU A C 1
ATOM 598 O O . LEU A 1 74 ? 4.631 -5.373 -18.053 1.00 94.12 74 LEU A O 1
ATOM 602 N N . GLY A 1 75 ? 2.953 -5.745 -16.612 1.00 93.50 75 GLY A N 1
ATOM 603 C CA . GLY A 1 75 ? 2.980 -7.213 -16.697 1.00 93.50 75 GLY A CA 1
ATOM 604 C C . GLY A 1 75 ? 4.097 -7.880 -15.877 1.00 93.50 75 GLY A C 1
ATOM 605 O O . GLY A 1 75 ? 4.349 -9.077 -16.016 1.00 93.50 75 GLY A O 1
ATOM 606 N N . GLU A 1 76 ? 4.753 -7.128 -14.995 1.00 93.69 76 GLU A N 1
ATOM 607 C CA . GLU A 1 76 ? 5.953 -7.529 -14.244 1.00 93.69 76 GLU A CA 1
ATOM 608 C C . GLU A 1 76 ? 5.663 -7.823 -12.760 1.00 93.69 76 GLU A C 1
ATOM 610 O O . GLU A 1 76 ? 6.581 -8.032 -11.967 1.00 93.69 76 GLU A O 1
ATOM 615 N N . LEU A 1 77 ? 4.384 -7.885 -12.361 1.00 92.50 77 LEU A N 1
ATOM 616 C CA . LEU A 1 77 ? 3.975 -8.153 -10.973 1.00 92.50 77 LEU A CA 1
ATOM 617 C C . LEU A 1 77 ? 4.516 -9.490 -10.428 1.00 92.50 77 LEU A C 1
ATOM 619 O O . LEU A 1 77 ? 4.739 -9.633 -9.229 1.00 92.50 77 LEU A O 1
ATOM 623 N N . HIS A 1 78 ? 4.768 -10.460 -11.310 1.00 91.25 78 HIS A N 1
ATOM 624 C CA . HIS A 1 78 ? 5.294 -11.784 -10.970 1.00 91.25 78 HIS A CA 1
ATOM 625 C C . HIS A 1 78 ? 6.728 -11.770 -10.405 1.00 91.25 78 HIS A C 1
ATOM 627 O O . HIS A 1 78 ? 7.149 -12.766 -9.821 1.00 91.25 78 HIS A O 1
ATOM 633 N N . ASN A 1 79 ? 7.466 -10.664 -10.555 1.00 89.00 79 ASN A N 1
ATOM 634 C CA . ASN A 1 79 ? 8.824 -10.511 -10.021 1.00 89.00 79 ASN A CA 1
ATOM 635 C C . ASN A 1 79 ? 8.866 -10.068 -8.551 1.00 89.00 79 ASN A C 1
ATOM 637 O O . ASN A 1 79 ? 9.953 -9.960 -7.985 1.00 89.00 79 ASN A O 1
ATOM 641 N N . ILE A 1 80 ? 7.714 -9.783 -7.941 1.00 91.56 80 ILE A N 1
ATOM 642 C CA . ILE A 1 80 ? 7.626 -9.322 -6.554 1.00 91.56 80 ILE A CA 1
ATOM 643 C C . ILE A 1 80 ? 7.390 -10.487 -5.596 1.00 91.56 80 ILE A C 1
ATOM 645 O O . ILE A 1 80 ? 6.621 -11.409 -5.881 1.00 91.56 80 ILE A O 1
ATOM 649 N N . ASP A 1 81 ? 8.010 -10.410 -4.416 1.00 93.12 81 ASP A N 1
ATOM 650 C CA . ASP A 1 81 ? 7.705 -11.305 -3.304 1.00 93.12 81 ASP A CA 1
ATOM 651 C C . ASP A 1 81 ? 6.326 -10.972 -2.715 1.00 93.12 81 ASP A C 1
ATOM 653 O O . ASP A 1 81 ? 6.158 -10.163 -1.797 1.00 93.12 81 ASP A O 1
ATOM 657 N N . ARG A 1 82 ? 5.308 -11.628 -3.272 1.00 94.62 82 ARG A N 1
ATOM 658 C CA . ARG A 1 82 ? 3.915 -11.495 -2.843 1.00 94.62 82 ARG A CA 1
ATOM 659 C C . ARG A 1 82 ? 3.739 -11.735 -1.343 1.00 94.62 82 ARG A C 1
ATOM 661 O O . ARG A 1 82 ? 2.972 -11.014 -0.710 1.00 94.62 82 ARG A O 1
ATOM 668 N N . GLU A 1 83 ? 4.403 -12.736 -0.771 1.00 95.88 83 GLU A N 1
ATOM 669 C CA . GLU A 1 83 ? 4.206 -13.094 0.637 1.00 95.88 83 GLU A CA 1
ATOM 670 C C . GLU A 1 83 ? 4.808 -12.036 1.563 1.00 95.88 83 GLU A C 1
ATOM 672 O O . GLU A 1 83 ? 4.187 -11.670 2.562 1.00 95.88 83 GLU A O 1
ATOM 677 N N . ALA A 1 84 ? 5.967 -11.471 1.208 1.00 94.19 84 ALA A N 1
ATOM 678 C CA . ALA A 1 84 ? 6.544 -10.346 1.940 1.00 94.19 84 ALA A CA 1
ATOM 679 C C . ALA A 1 84 ? 5.585 -9.143 1.985 1.00 94.19 84 ALA A C 1
ATOM 681 O O . ALA A 1 84 ? 5.353 -8.573 3.056 1.00 94.19 84 ALA A O 1
ATOM 682 N N . VAL A 1 85 ? 4.958 -8.804 0.853 1.00 95.62 85 VAL A N 1
ATOM 683 C CA . VAL A 1 85 ? 3.973 -7.715 0.790 1.00 95.62 85 VAL A CA 1
ATOM 684 C C . VAL A 1 85 ? 2.728 -8.022 1.625 1.00 95.62 85 VAL A C 1
ATOM 686 O O . VAL A 1 85 ? 2.278 -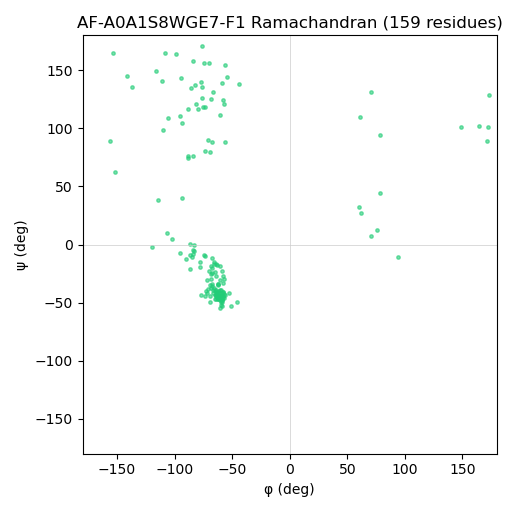7.171 2.393 1.00 95.62 85 VAL A O 1
ATOM 689 N N . LEU A 1 86 ? 2.153 -9.221 1.502 1.00 97.44 86 LEU A N 1
ATOM 690 C CA . LEU A 1 86 ? 0.957 -9.594 2.266 1.00 97.44 86 LEU A CA 1
ATOM 691 C C . LEU A 1 86 ? 1.225 -9.561 3.778 1.00 97.44 86 LEU A C 1
ATOM 693 O O . LEU A 1 86 ? 0.396 -9.060 4.540 1.00 97.44 86 LEU A O 1
ATOM 697 N N . ASN A 1 87 ? 2.405 -10.016 4.207 1.00 96.94 87 ASN A N 1
ATOM 698 C CA . ASN A 1 87 ? 2.837 -9.935 5.601 1.00 96.94 87 ASN A CA 1
ATOM 699 C C . ASN A 1 87 ? 2.967 -8.483 6.080 1.00 96.94 87 ASN A C 1
ATOM 701 O O . ASN A 1 87 ? 2.524 -8.169 7.189 1.00 96.94 87 ASN A O 1
ATOM 705 N N . LEU A 1 88 ? 3.501 -7.582 5.245 1.00 95.62 88 LEU A N 1
ATOM 706 C CA . LEU A 1 88 ? 3.532 -6.151 5.549 1.00 95.62 88 LEU A CA 1
ATOM 707 C C . LEU A 1 88 ? 2.114 -5.604 5.766 1.00 95.62 88 LEU A C 1
ATOM 709 O O . LEU A 1 88 ? 1.865 -4.976 6.795 1.00 95.62 88 LEU A O 1
ATOM 713 N N . VAL A 1 89 ? 1.174 -5.877 4.854 1.00 97.50 89 VAL A N 1
ATOM 714 C CA . VAL A 1 89 ? -0.216 -5.400 4.972 1.00 97.50 89 VAL A CA 1
ATOM 715 C C . VAL A 1 89 ? -0.864 -5.900 6.266 1.00 97.50 89 VAL A C 1
ATOM 717 O O . VAL A 1 89 ? -1.437 -5.104 7.011 1.00 97.50 89 VAL A O 1
ATOM 720 N N . VAL A 1 90 ? -0.737 -7.195 6.579 1.00 97.31 90 VAL A N 1
ATOM 721 C CA . VAL A 1 90 ? -1.302 -7.776 7.810 1.00 97.31 90 VAL A CA 1
ATOM 722 C C . VAL A 1 90 ? -0.690 -7.143 9.054 1.00 97.31 90 VAL A C 1
ATOM 724 O O . VAL A 1 90 ? -1.421 -6.821 9.988 1.00 97.31 90 VAL A O 1
ATOM 727 N N . SER A 1 91 ? 0.625 -6.910 9.058 1.00 97.12 91 SER A N 1
ATOM 728 C CA . SER A 1 91 ? 1.322 -6.271 10.182 1.00 97.12 91 SER A CA 1
ATOM 729 C C . SER A 1 91 ? 0.915 -4.809 10.418 1.00 97.12 91 SER A C 1
ATOM 731 O O . SER A 1 91 ? 1.161 -4.271 11.497 1.00 97.12 91 SER A O 1
ATOM 733 N N . CYS A 1 92 ? 0.279 -4.173 9.429 1.00 97.75 92 CYS A N 1
ATOM 734 C CA . CYS A 1 92 ? -0.229 -2.809 9.531 1.00 97.75 92 CYS A CA 1
ATOM 735 C C . CYS A 1 92 ? -1.673 -2.733 10.052 1.00 97.75 92 CYS A C 1
ATOM 737 O O . CYS A 1 92 ? -2.116 -1.638 10.395 1.00 97.75 92 CYS A O 1
ATOM 739 N N . GLN A 1 93 ? -2.418 -3.844 10.130 1.00 97.75 93 GLN A N 1
ATOM 740 C CA . GLN A 1 93 ? -3.778 -3.832 10.682 1.00 97.75 93 GLN A CA 1
ATOM 741 C C . GLN A 1 93 ? -3.759 -3.510 12.181 1.00 97.75 93 GLN A C 1
ATOM 743 O O . GLN A 1 93 ? -3.031 -4.134 12.952 1.00 97.75 93 GLN A O 1
ATOM 748 N N . GLN A 1 94 ? -4.601 -2.567 12.597 1.00 97.81 94 GLN A N 1
ATOM 749 C CA . GLN A 1 94 ? -4.688 -2.099 13.978 1.00 97.81 94 GLN A CA 1
ATOM 750 C C . GLN A 1 94 ? -5.974 -2.564 14.670 1.00 97.81 94 GLN A C 1
ATOM 752 O O . GLN A 1 94 ? -6.948 -2.987 14.043 1.00 97.81 94 GLN A O 1
ATOM 757 N N . ALA A 1 95 ? -5.991 -2.461 16.001 1.00 96.31 95 ALA A N 1
ATOM 758 C CA . ALA A 1 95 ? -7.126 -2.875 16.829 1.00 96.31 95 ALA A CA 1
ATOM 759 C C . ALA A 1 95 ? -8.405 -2.051 16.581 1.00 96.31 95 ALA A C 1
ATOM 761 O O . ALA A 1 95 ? -9.509 -2.560 16.777 1.00 96.31 95 ALA A O 1
ATOM 762 N N . ASP A 1 96 ? -8.272 -0.800 16.133 1.00 96.75 96 ASP A N 1
ATOM 763 C CA . ASP A 1 96 ? -9.400 0.052 15.736 1.00 96.75 96 ASP A CA 1
ATOM 764 C C . ASP A 1 96 ? -10.011 -0.346 14.378 1.00 96.75 96 ASP A C 1
ATOM 766 O O . ASP A 1 96 ? -11.093 0.125 14.024 1.00 96.75 96 ASP A O 1
ATOM 770 N N . GLY A 1 97 ? -9.355 -1.261 13.653 1.00 96.62 97 GLY A N 1
ATOM 771 C CA . GLY A 1 97 ? -9.764 -1.778 12.355 1.00 96.62 97 GLY A CA 1
ATOM 772 C C . GLY A 1 97 ? -9.150 -1.057 11.156 1.00 96.62 97 GLY A C 1
ATOM 773 O O . GLY A 1 97 ? -9.276 -1.557 10.040 1.00 96.62 97 GLY A O 1
ATOM 774 N N . GLY A 1 98 ? -8.485 0.082 11.359 1.00 97.94 98 GLY A N 1
ATOM 775 C CA . GLY A 1 98 ? -7.731 0.755 10.307 1.00 97.94 98 GLY A CA 1
ATOM 776 C C . GLY A 1 98 ? -6.395 0.067 10.025 1.00 97.94 98 GLY A C 1
ATOM 777 O O . GLY A 1 98 ? -5.973 -0.846 10.739 1.00 97.94 98 GLY A O 1
ATOM 778 N N . LEU A 1 99 ? -5.727 0.499 8.955 1.00 98.44 99 LEU A N 1
ATOM 779 C CA . LEU A 1 99 ? -4.341 0.123 8.686 1.00 98.44 99 LEU A CA 1
ATOM 780 C C . LEU A 1 99 ? -3.430 1.334 8.853 1.00 98.44 99 LEU A C 1
ATOM 782 O O . LEU A 1 99 ? -3.760 2.452 8.442 1.00 98.44 99 LEU A O 1
ATOM 786 N N . SER A 1 100 ? -2.260 1.087 9.424 1.00 97.56 100 SER A N 1
ATOM 787 C CA . SER A 1 100 ? -1.171 2.046 9.532 1.00 97.56 100 SER A CA 1
ATOM 788 C C . SER A 1 100 ? -0.321 2.077 8.249 1.00 97.56 100 SER A C 1
ATOM 790 O O . SER A 1 100 ? -0.348 1.134 7.458 1.00 97.56 100 SER A O 1
ATOM 792 N N . PRO A 1 101 ? 0.423 3.163 7.969 1.00 96.12 101 PRO A N 1
ATOM 793 C CA . PRO A 1 101 ? 1.318 3.222 6.806 1.00 96.12 101 PRO A CA 1
ATOM 794 C C . PRO A 1 101 ? 2.532 2.283 6.913 1.00 96.12 101 PRO A C 1
ATOM 796 O O . PRO A 1 101 ? 3.068 1.866 5.891 1.00 96.12 101 PRO A O 1
ATOM 799 N N . ALA A 1 102 ? 2.939 1.946 8.135 1.00 94.56 102 ALA A N 1
ATOM 800 C CA . ALA A 1 102 ? 3.969 0.970 8.471 1.00 94.56 102 ALA A CA 1
ATOM 801 C C . ALA A 1 102 ? 3.685 0.413 9.883 1.00 94.56 102 ALA A C 1
ATOM 803 O O . ALA A 1 102 ? 2.899 1.017 10.631 1.00 94.56 102 ALA A O 1
ATOM 804 N N . PRO A 1 103 ? 4.297 -0.711 10.295 1.00 92.69 103 PRO A N 1
ATOM 805 C CA . PRO A 1 103 ? 4.168 -1.210 11.662 1.00 92.69 103 PRO A CA 1
ATOM 806 C C . PRO A 1 103 ? 4.553 -0.144 12.695 1.00 92.69 103 PRO A C 1
ATOM 808 O O . PRO A 1 103 ? 5.496 0.612 12.480 1.00 92.69 103 PRO A O 1
ATOM 811 N N . ARG A 1 104 ? 3.864 -0.121 13.844 1.00 89.44 104 ARG A N 1
ATOM 812 C CA . ARG A 1 104 ? 4.067 0.843 14.954 1.00 89.44 104 ARG A CA 1
ATOM 813 C C . ARG A 1 104 ? 3.625 2.290 14.682 1.00 89.44 104 ARG A C 1
ATOM 815 O O . ARG A 1 104 ? 3.883 3.148 15.522 1.00 89.44 104 ARG A O 1
ATOM 822 N N . HIS A 1 105 ? 2.962 2.555 13.560 1.00 94.06 105 HIS A N 1
ATOM 823 C CA . HIS A 1 105 ? 2.26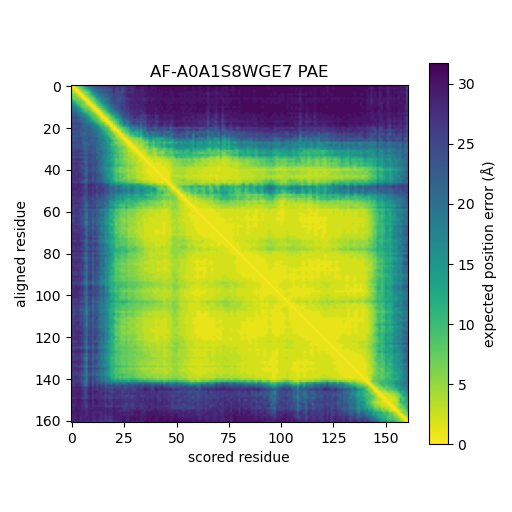4 3.817 13.309 1.00 94.06 105 HIS A CA 1
ATOM 824 C C . HIS A 1 105 ? 0.765 3.684 13.589 1.00 94.06 105 HIS A C 1
ATOM 826 O O . HIS A 1 105 ? 0.233 2.576 13.639 1.00 94.06 105 HIS A O 1
ATOM 832 N N . ASP A 1 106 ? 0.086 4.821 13.722 1.00 96.62 106 ASP A N 1
ATOM 833 C CA . ASP A 1 106 ? -1.364 4.864 13.899 1.00 96.62 106 ASP A CA 1
ATOM 834 C C . ASP A 1 106 ? -2.110 4.570 12.590 1.00 96.62 106 ASP A C 1
ATOM 836 O O . ASP A 1 106 ? -1.596 4.778 11.482 1.00 96.62 106 ASP A O 1
ATOM 840 N N . SER A 1 107 ? -3.353 4.111 12.725 1.00 97.31 107 SER A N 1
ATOM 841 C CA . SER A 1 107 ? -4.274 3.925 11.608 1.00 97.31 107 SER A CA 1
ATOM 842 C C . SER A 1 107 ? -4.528 5.226 10.858 1.00 97.31 107 SER A C 1
ATOM 844 O O . SER A 1 107 ? -4.759 6.282 11.448 1.00 97.31 107 SER A O 1
ATOM 846 N N . HIS A 1 108 ? -4.569 5.141 9.530 1.00 97.00 108 HIS A N 1
ATOM 847 C CA . HIS A 1 108 ? -4.905 6.277 8.682 1.00 97.00 108 HIS A CA 1
ATOM 848 C C . HIS A 1 108 ? -5.762 5.839 7.493 1.00 97.00 108 HIS A C 1
ATOM 850 O O . HIS A 1 108 ? -5.568 4.756 6.937 1.00 97.00 108 HIS A O 1
ATOM 856 N N . LEU A 1 109 ? -6.698 6.690 7.058 1.00 97.38 109 LEU A N 1
ATOM 857 C CA . LEU A 1 109 ? -7.613 6.361 5.958 1.00 97.38 109 LEU A CA 1
ATOM 858 C C . LEU A 1 109 ? -6.870 6.084 4.643 1.00 97.38 109 LEU A C 1
ATOM 860 O O . LEU A 1 109 ? -7.220 5.146 3.933 1.00 97.38 109 LEU A O 1
ATOM 864 N N . LEU A 1 110 ? -5.817 6.856 4.347 1.00 97.31 110 LEU A N 1
ATOM 865 C CA . LEU A 1 110 ? -4.995 6.660 3.144 1.00 97.31 110 LEU A CA 1
ATOM 866 C C . LEU A 1 110 ? -4.310 5.286 3.139 1.00 97.31 110 LEU A C 1
ATOM 868 O O . LEU A 1 110 ? -4.386 4.566 2.153 1.00 97.31 110 LEU A O 1
ATOM 872 N N . SER A 1 111 ? -3.691 4.896 4.253 1.00 97.69 111 SER A N 1
ATOM 873 C CA . SER A 1 111 ? -3.018 3.599 4.373 1.00 97.69 111 SER A CA 1
ATOM 874 C C . SER A 1 111 ? -4.015 2.441 4.388 1.00 97.69 111 SER A C 1
ATOM 876 O O . SER A 1 111 ? -3.760 1.399 3.794 1.00 97.69 111 SER A O 1
ATOM 878 N N . THR A 1 112 ? -5.189 2.650 4.992 1.00 98.25 112 THR A N 1
ATOM 879 C CA . THR A 1 112 ? -6.317 1.707 4.939 1.00 98.25 112 THR A CA 1
ATOM 880 C C . THR A 1 112 ? -6.754 1.450 3.500 1.00 98.25 112 THR A C 1
ATOM 882 O O . THR A 1 112 ? -6.877 0.294 3.104 1.00 98.25 112 THR A O 1
ATOM 885 N N . LEU A 1 113 ? -6.912 2.503 2.693 1.00 98.50 113 LEU A N 1
ATOM 886 C CA . LEU A 1 113 ? -7.204 2.376 1.266 1.00 98.50 113 LEU A CA 1
ATOM 887 C C . LEU A 1 113 ? -6.100 1.598 0.532 1.00 98.50 113 LEU A C 1
ATOM 889 O O . LEU A 1 113 ? -6.407 0.605 -0.125 1.00 98.50 113 LEU A O 1
ATOM 893 N N . SER A 1 114 ? -4.836 2.001 0.689 1.00 98.38 114 SER A N 1
ATOM 894 C CA . SER A 1 114 ? -3.699 1.357 0.018 1.00 98.38 114 SER A CA 1
ATOM 895 C C . SER A 1 114 ? -3.601 -0.134 0.358 1.00 98.38 114 SER A C 1
ATOM 897 O O . SER A 1 114 ? -3.459 -0.962 -0.537 1.00 98.38 114 SER A O 1
ATOM 899 N N . GLY A 1 115 ? -3.751 -0.513 1.632 1.00 98.12 115 GLY A N 1
ATOM 900 C CA . GLY A 1 115 ? -3.730 -1.920 2.037 1.00 98.12 115 GLY A CA 1
ATOM 901 C C . GLY A 1 115 ? -4.889 -2.733 1.455 1.00 98.12 115 GLY A C 1
ATOM 902 O O . GLY A 1 115 ? -4.666 -3.839 0.967 1.00 98.12 115 GLY A O 1
ATOM 903 N N . ILE A 1 116 ? -6.107 -2.176 1.414 1.00 98.44 116 ILE A N 1
ATOM 904 C CA . ILE A 1 116 ? -7.257 -2.816 0.751 1.00 98.44 116 ILE A CA 1
ATOM 905 C C . ILE A 1 116 ? -6.975 -3.028 -0.740 1.00 98.44 116 ILE A C 1
ATOM 907 O O . ILE A 1 116 ? -7.245 -4.106 -1.266 1.00 98.44 116 ILE A O 1
ATOM 911 N N . GLN A 1 117 ? -6.414 -2.029 -1.423 1.00 98.44 117 GLN A N 1
ATOM 912 C CA . GLN A 1 117 ? -6.085 -2.130 -2.845 1.00 98.44 117 GLN A CA 1
ATOM 913 C C . GLN A 1 117 ? -5.007 -3.185 -3.115 1.00 98.44 117 GLN A C 1
ATOM 915 O O . GLN A 1 117 ? -5.134 -3.936 -4.077 1.00 98.44 117 GLN A O 1
ATOM 920 N N . ILE A 1 118 ? -3.992 -3.297 -2.252 1.00 98.31 118 ILE A N 1
ATOM 921 C CA . ILE A 1 118 ? -2.964 -4.346 -2.348 1.00 98.31 118 ILE A CA 1
ATOM 922 C C . ILE A 1 118 ? -3.591 -5.739 -2.192 1.00 98.31 118 ILE A C 1
ATOM 924 O O . ILE A 1 118 ? -3.318 -6.638 -2.988 1.00 98.31 118 ILE A O 1
ATOM 928 N N . LEU A 1 119 ? -4.464 -5.928 -1.196 1.00 98.25 119 LEU A N 1
ATOM 929 C CA . LEU A 1 119 ? -5.160 -7.204 -1.005 1.00 98.25 119 LEU A CA 1
ATOM 930 C C . LEU A 1 119 ? -6.078 -7.529 -2.185 1.00 98.25 119 LEU A C 1
ATOM 932 O O . LEU A 1 119 ? -6.127 -8.681 -2.611 1.00 98.25 119 LEU A O 1
ATOM 936 N N . ALA A 1 120 ? -6.768 -6.532 -2.741 1.00 98.00 120 ALA A N 1
ATOM 937 C CA . ALA A 1 120 ? -7.599 -6.699 -3.926 1.00 98.00 120 ALA A CA 1
ATOM 938 C C . ALA A 1 120 ? -6.766 -7.088 -5.158 1.00 98.00 120 ALA A C 1
ATOM 940 O O . ALA A 1 120 ? -7.134 -8.036 -5.848 1.00 98.00 120 ALA A O 1
ATOM 941 N N . LEU A 1 121 ? -5.624 -6.425 -5.382 1.00 97.12 121 LEU A N 1
ATOM 942 C CA . LEU A 1 121 ? -4.693 -6.718 -6.477 1.00 97.12 121 LEU A CA 1
ATOM 943 C C . LEU A 1 121 ? -4.217 -8.175 -6.433 1.00 97.12 121 LEU A C 1
ATOM 945 O O . LEU A 1 121 ? -4.194 -8.862 -7.449 1.00 97.12 121 LEU A O 1
ATOM 949 N N . PHE A 1 122 ? -3.906 -8.681 -5.238 1.00 97.12 122 PHE A N 1
ATOM 950 C CA . PHE A 1 122 ? -3.505 -10.074 -5.053 1.00 97.12 122 PHE A CA 1
ATOM 951 C C . PHE A 1 122 ? -4.668 -11.053 -4.855 1.00 97.12 122 PHE A C 1
ATOM 953 O O . PHE A 1 122 ? -4.408 -12.239 -4.645 1.00 97.12 122 PHE A O 1
ATOM 960 N N . GLY A 1 123 ? -5.928 -10.613 -4.878 1.00 96.88 123 GLY A N 1
ATOM 961 C CA . GLY A 1 123 ? -7.084 -11.475 -4.615 1.00 96.88 123 GLY A CA 1
ATOM 962 C C . GLY A 1 123 ? -7.079 -12.113 -3.218 1.00 96.88 123 GLY A C 1
ATOM 963 O O . GLY A 1 123 ? -7.534 -13.243 -3.062 1.00 96.88 123 GLY A O 1
ATOM 964 N N . ARG A 1 124 ? -6.531 -11.418 -2.212 1.00 97.81 124 ARG A N 1
ATOM 965 C CA . ARG A 1 124 ? -6.370 -11.879 -0.819 1.00 97.81 124 ARG A CA 1
ATOM 966 C C . ARG A 1 124 ? -7.195 -11.082 0.190 1.00 97.81 124 ARG A C 1
ATOM 968 O O . ARG A 1 124 ? -6.763 -10.802 1.306 1.00 97.81 124 ARG A O 1
ATOM 975 N N . MET A 1 125 ? -8.412 -10.710 -0.198 1.00 97.44 125 MET A N 1
ATOM 976 C CA . MET A 1 125 ? -9.343 -9.999 0.687 1.00 97.44 125 MET A CA 1
ATOM 977 C C . MET A 1 125 ? -9.709 -10.801 1.949 1.00 97.44 125 MET A C 1
ATOM 979 O O . MET A 1 125 ? -10.134 -10.206 2.933 1.00 97.44 125 MET A O 1
ATOM 983 N N . ASP A 1 126 ? -9.495 -12.123 1.951 1.00 97.62 126 ASP A N 1
ATOM 984 C CA . ASP A 1 126 ? -9.634 -13.007 3.117 1.00 97.62 126 ASP A CA 1
ATOM 985 C C . ASP A 1 126 ? -8.729 -12.621 4.298 1.00 97.62 126 ASP A C 1
ATOM 987 O O . ASP A 1 126 ? -9.036 -12.957 5.439 1.00 97.62 126 ASP A O 1
ATOM 991 N N . MET A 1 127 ? -7.631 -11.904 4.042 1.00 97.62 127 MET A N 1
ATOM 992 C CA . MET A 1 127 ? -6.670 -11.489 5.070 1.00 97.62 127 MET A CA 1
ATOM 993 C C . MET A 1 127 ? -7.074 -10.191 5.788 1.00 97.62 127 MET A C 1
ATOM 995 O O . MET A 1 127 ? -6.467 -9.836 6.801 1.00 97.62 127 MET A O 1
ATOM 999 N N . LEU A 1 128 ? -8.088 -9.482 5.278 1.00 97.62 128 LEU A N 1
ATOM 1000 C CA . LEU A 1 128 ? -8.570 -8.224 5.841 1.00 97.62 128 LEU A CA 1
ATOM 1001 C C . LEU A 1 128 ? -9.603 -8.470 6.944 1.00 97.62 128 LEU A C 1
ATOM 1003 O O . LEU A 1 128 ? -10.591 -9.177 6.742 1.00 97.62 128 LEU A O 1
ATOM 1007 N N . ASN A 1 129 ? -9.472 -7.772 8.072 1.00 96.88 129 ASN A N 1
ATOM 1008 C CA . ASN A 1 129 ? -10.583 -7.624 9.015 1.00 96.88 129 ASN A CA 1
ATOM 1009 C C . ASN A 1 129 ? -11.633 -6.644 8.454 1.00 96.88 129 ASN A C 1
ATOM 1011 O O . ASN A 1 129 ? -11.653 -5.467 8.816 1.00 96.88 129 ASN A O 1
ATOM 1015 N N . VAL A 1 130 ? -12.500 -7.128 7.557 1.00 96.38 130 VAL A N 1
ATOM 1016 C CA . VAL A 1 130 ? -13.499 -6.311 6.837 1.00 96.38 130 VAL A CA 1
ATOM 1017 C C . VAL A 1 130 ? -14.416 -5.547 7.794 1.00 96.38 130 VAL A C 1
ATOM 1019 O O . VAL A 1 130 ? -14.661 -4.355 7.596 1.00 96.38 130 VAL A O 1
ATOM 1022 N N . ASP A 1 131 ? -14.891 -6.195 8.858 1.00 96.62 131 ASP A N 1
ATOM 1023 C CA . ASP A 1 131 ? -15.759 -5.553 9.848 1.00 96.62 131 ASP A CA 1
ATOM 1024 C C . ASP A 1 131 ? -15.019 -4.455 10.622 1.00 96.62 131 ASP A C 1
ATOM 1026 O O . ASP A 1 131 ? -15.584 -3.398 10.907 1.00 96.62 131 ASP A O 1
ATOM 1030 N N . GLY A 1 132 ? -13.745 -4.690 10.953 1.00 96.75 132 GLY A N 1
ATOM 1031 C CA . GLY A 1 132 ? -12.863 -3.692 11.553 1.00 96.75 132 GLY A CA 1
ATOM 1032 C C . GLY A 1 132 ? -12.678 -2.481 10.645 1.00 96.75 132 GLY A C 1
ATOM 1033 O O . GLY A 1 132 ? -12.989 -1.365 11.056 1.00 96.75 132 GLY A O 1
ATOM 1034 N N . ALA A 1 133 ? -12.254 -2.706 9.402 1.00 97.44 133 ALA A N 1
ATOM 1035 C CA . ALA A 1 133 ? -12.040 -1.644 8.423 1.00 97.44 133 ALA A CA 1
ATOM 1036 C C . ALA A 1 133 ? -13.320 -0.836 8.170 1.00 97.44 133 ALA A C 1
ATOM 1038 O O . ALA A 1 133 ? -13.290 0.394 8.143 1.00 97.44 133 ALA A O 1
ATOM 1039 N N . THR A 1 134 ? -14.468 -1.509 8.070 1.00 96.50 134 THR A N 1
ATOM 1040 C CA . THR A 1 134 ? -15.771 -0.852 7.905 1.00 96.50 134 THR A CA 1
ATOM 1041 C C . THR A 1 134 ? -16.101 0.035 9.105 1.00 96.50 134 THR A C 1
ATOM 1043 O O . THR A 1 134 ? -16.476 1.194 8.924 1.00 96.50 134 THR A O 1
ATOM 1046 N N . ARG A 1 135 ? -15.922 -0.460 10.340 1.00 96.75 135 ARG A N 1
ATOM 1047 C CA . ARG A 1 135 ? -16.119 0.348 11.556 1.00 96.75 135 ARG A CA 1
ATOM 1048 C C . ARG A 1 135 ? -15.181 1.551 11.604 1.00 96.75 135 ARG A C 1
ATOM 1050 O O . ARG A 1 135 ? -15.644 2.646 11.920 1.00 96.75 135 ARG A O 1
ATOM 1057 N N . PHE A 1 136 ? -13.908 1.363 11.265 1.00 97.12 136 PHE A N 1
ATOM 1058 C CA . PHE A 1 136 ? -12.922 2.439 11.220 1.00 97.12 136 PHE A CA 1
ATOM 1059 C C . PHE A 1 136 ? -13.349 3.538 10.238 1.00 97.12 136 PHE A C 1
ATOM 1061 O O . PHE A 1 136 ? -13.490 4.696 10.629 1.00 97.12 136 PHE A O 1
ATOM 1068 N N . ILE A 1 137 ? -13.665 3.175 8.991 1.00 96.06 137 ILE A N 1
ATOM 1069 C CA . ILE A 1 137 ? -14.096 4.121 7.948 1.00 96.06 137 ILE A CA 1
ATOM 1070 C C . ILE A 1 137 ? -15.368 4.870 8.368 1.00 96.06 137 ILE A C 1
ATOM 1072 O O . ILE A 1 137 ? -15.431 6.094 8.245 1.00 96.06 137 ILE A O 1
ATOM 1076 N N . LEU A 1 138 ? -16.367 4.162 8.907 1.00 94.44 138 LEU A N 1
ATOM 1077 C CA . LEU A 1 138 ? -17.600 4.785 9.397 1.00 94.44 138 LEU A CA 1
ATOM 1078 C C . LEU A 1 138 ? -17.341 5.750 10.561 1.00 94.44 138 LEU A C 1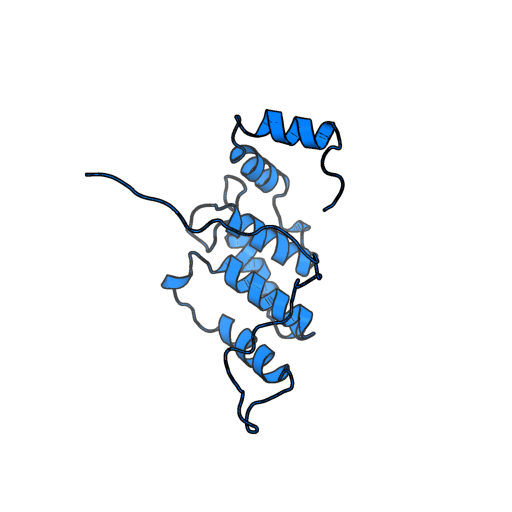
ATOM 1080 O O . LEU A 1 138 ? -18.013 6.776 10.662 1.00 94.44 138 LEU A O 1
ATOM 1084 N N . SER A 1 139 ? -16.360 5.461 11.420 1.00 94.56 139 SER A N 1
ATOM 1085 C CA . SER A 1 139 ? -16.018 6.331 12.551 1.00 94.56 139 SER A CA 1
ATOM 1086 C C . SER A 1 139 ? -15.416 7.676 12.122 1.00 94.56 139 SER A C 1
ATOM 1088 O O . SER A 1 139 ? -15.561 8.664 12.840 1.00 94.56 139 SER A O 1
ATOM 1090 N N . LEU A 1 140 ? -14.809 7.740 10.930 1.00 94.19 140 LEU A N 1
ATOM 1091 C CA . LEU A 1 140 ? -14.224 8.956 10.356 1.00 94.19 140 LEU A CA 1
ATOM 1092 C C . LEU A 1 140 ? -15.249 9.852 9.636 1.00 94.19 140 LEU A C 1
ATOM 1094 O O . LEU A 1 140 ? -14.911 10.948 9.184 1.00 94.19 140 LEU A O 1
ATOM 1098 N N . GLN A 1 141 ? -16.504 9.416 9.499 1.00 89.69 141 GLN A N 1
ATOM 1099 C CA . GLN A 1 141 ? -17.520 10.169 8.771 1.00 89.69 141 GLN A CA 1
ATOM 1100 C C . GLN A 1 141 ? -18.037 11.375 9.579 1.00 89.69 141 GLN A C 1
ATOM 1102 O O . GLN A 1 141 ? -18.669 11.238 10.628 1.00 89.69 141 GLN A O 1
ATOM 1107 N N . ASN A 1 142 ? -17.848 12.588 9.048 1.00 88.50 142 ASN A N 1
ATOM 1108 C CA . ASN A 1 142 ? -18.370 13.813 9.661 1.00 88.50 142 ASN A CA 1
ATOM 1109 C C . ASN A 1 142 ? -19.906 13.886 9.599 1.00 88.50 142 ASN A C 1
ATOM 1111 O O . ASN A 1 142 ? -20.503 13.896 8.519 1.00 88.50 142 ASN A O 1
ATOM 1115 N N . ARG A 1 143 ? -20.547 14.064 10.766 1.00 73.69 143 ARG A N 1
ATOM 1116 C CA . ARG A 1 143 ? -22.018 14.124 10.913 1.00 73.69 143 ARG A CA 1
ATOM 1117 C C . ARG A 1 143 ? -22.701 15.210 10.070 1.00 73.69 143 ARG A C 1
ATOM 1119 O O . ARG A 1 143 ? -23.858 15.040 9.681 1.00 73.69 143 ARG A O 1
ATOM 1126 N N . SER A 1 144 ? -22.018 16.319 9.789 1.00 67.12 144 SER A N 1
ATOM 1127 C CA . SER A 1 144 ? -22.560 17.443 9.011 1.00 67.12 144 SER A CA 1
ATOM 1128 C C . SER A 1 144 ? -22.705 17.135 7.516 1.00 67.12 144 SER A C 1
ATOM 1130 O O . SER A 1 144 ? -23.642 17.622 6.891 1.00 67.12 144 SER A O 1
ATOM 1132 N N . LEU A 1 145 ? -21.842 16.283 6.953 1.00 56.28 145 LEU A N 1
ATOM 1133 C CA . LEU A 1 145 ? -21.848 15.926 5.526 1.00 56.28 145 LEU A CA 1
ATOM 1134 C C . LEU A 1 145 ? -22.796 14.759 5.208 1.00 56.28 145 LEU A C 1
ATOM 1136 O O . LEU A 1 145 ? -23.248 14.621 4.073 1.00 56.28 145 LEU A O 1
ATOM 1140 N N . THR A 1 146 ? -23.147 13.944 6.208 1.00 55.88 146 THR A N 1
ATOM 1141 C CA . THR A 1 146 ? -24.023 12.771 6.045 1.00 55.88 146 THR A CA 1
ATOM 1142 C C . THR A 1 146 ? -25.404 13.122 5.509 1.00 55.88 146 THR A C 1
ATOM 1144 O O . THR A 1 146 ? -25.930 12.377 4.692 1.00 55.88 146 THR A O 1
ATOM 1147 N N . LYS A 1 147 ? -26.003 14.243 5.938 1.00 54.78 147 LYS A N 1
ATOM 1148 C CA . LYS A 1 147 ? -27.355 14.601 5.484 1.00 54.78 147 LYS A CA 1
ATOM 1149 C C . LYS A 1 147 ? -27.356 14.977 4.011 1.00 54.78 147 LYS A C 1
ATOM 1151 O O . LYS A 1 147 ? -28.141 14.414 3.274 1.00 54.78 147 LYS A O 1
ATOM 1156 N N . GLU A 1 148 ? -26.455 15.850 3.577 1.00 55.78 148 GLU A N 1
ATOM 1157 C CA . GLU A 1 148 ? -26.446 16.343 2.197 1.00 55.78 148 GLU A CA 1
ATOM 1158 C C . GLU A 1 148 ? -25.974 15.270 1.203 1.00 55.78 148 GLU A C 1
ATOM 1160 O O . GLU A 1 148 ? -26.579 15.098 0.150 1.00 55.78 148 GLU A O 1
ATOM 1165 N N . VAL A 1 149 ? -24.936 14.491 1.538 1.00 61.22 149 VAL A N 1
ATOM 1166 C CA . VAL A 1 149 ? -24.376 13.477 0.625 1.00 61.22 149 VAL A CA 1
ATOM 1167 C C . VAL A 1 149 ?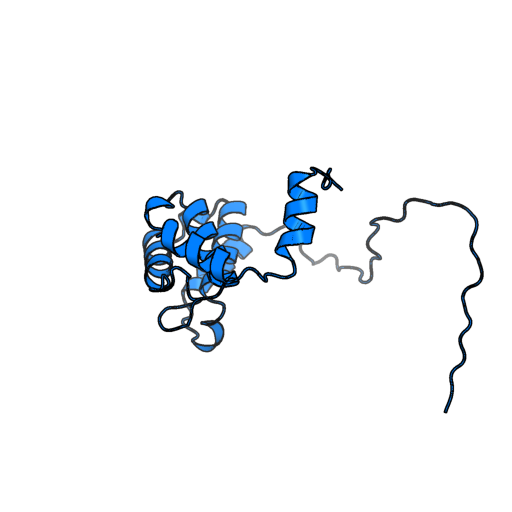 -25.248 12.225 0.554 1.00 61.22 149 VAL A C 1
ATOM 1169 O O . VAL A 1 149 ? -25.509 11.751 -0.548 1.00 61.22 149 VAL A O 1
ATOM 1172 N N . ILE A 1 150 ? -25.765 11.710 1.680 1.00 62.50 150 ILE A N 1
ATOM 1173 C CA . ILE A 1 150 ? -26.713 10.583 1.638 1.00 62.50 150 ILE A CA 1
ATOM 1174 C C . ILE A 1 150 ? -28.034 11.031 1.019 1.00 62.50 150 ILE A C 1
ATOM 1176 O O . ILE A 1 150 ? -28.588 10.274 0.239 1.00 62.50 150 ILE A O 1
ATOM 1180 N N . PHE A 1 151 ? -28.524 12.249 1.277 1.00 56.19 151 PHE A N 1
ATOM 1181 C CA . PHE A 1 151 ? -29.716 12.763 0.592 1.00 56.19 151 PHE A CA 1
ATOM 1182 C C . PHE A 1 151 ? -29.487 12.865 -0.919 1.00 56.19 151 PHE A C 1
ATOM 1184 O O . PHE A 1 151 ? -30.312 12.389 -1.687 1.00 56.19 151 PHE A O 1
ATOM 1191 N N . ARG A 1 152 ? -28.337 13.377 -1.370 1.00 56.47 152 ARG A N 1
ATOM 1192 C CA . ARG A 1 152 ? -28.000 13.454 -2.802 1.00 56.47 152 ARG A CA 1
ATOM 1193 C C . ARG A 1 152 ? -27.774 12.088 -3.459 1.00 56.47 152 ARG A C 1
ATOM 1195 O O . ARG A 1 152 ? -28.161 11.916 -4.615 1.00 56.47 152 ARG A O 1
ATOM 1202 N N . LEU A 1 153 ? -27.193 11.120 -2.744 1.00 58.34 153 LEU A N 1
ATOM 1203 C CA . LEU A 1 153 ? -27.022 9.740 -3.218 1.00 58.34 153 LEU A CA 1
ATOM 1204 C C . LEU A 1 153 ? -28.349 8.966 -3.223 1.00 58.34 153 LEU A C 1
ATOM 1206 O O . LEU A 1 153 ? -28.671 8.322 -4.215 1.00 58.34 153 LEU A O 1
ATOM 1210 N N . ALA A 1 154 ? -29.153 9.073 -2.162 1.00 57.75 154 ALA A N 1
ATOM 1211 C CA . ALA A 1 154 ? -30.462 8.426 -2.045 1.00 57.75 154 ALA A CA 1
ATOM 1212 C C . ALA A 1 154 ? -31.497 9.013 -3.016 1.00 57.75 154 ALA A C 1
ATOM 1214 O O . ALA A 1 154 ? -32.382 8.296 -3.473 1.00 57.75 154 ALA A O 1
ATOM 1215 N N . LEU A 1 155 ? -31.371 10.296 -3.371 1.00 56.81 155 LEU A N 1
ATOM 1216 C CA . LEU A 1 155 ? -32.175 10.934 -4.415 1.00 56.81 155 LEU A CA 1
ATOM 1217 C C . LEU A 1 155 ? -31.640 10.696 -5.837 1.00 56.81 155 LEU A C 1
ATOM 1219 O O . LEU A 1 155 ? -32.234 11.196 -6.790 1.00 56.81 155 LEU A O 1
ATOM 1223 N N . GLY A 1 156 ? -30.532 9.962 -6.009 1.00 50.53 156 GLY A N 1
ATOM 1224 C CA . GLY A 1 156 ? -29.978 9.649 -7.330 1.00 50.53 156 GLY A CA 1
ATOM 1225 C C . GLY A 1 156 ? -29.543 10.879 -8.137 1.00 50.53 156 GLY A C 1
ATOM 1226 O O . GLY A 1 156 ? -29.560 10.844 -9.367 1.00 50.53 156 GLY A O 1
ATOM 1227 N N . VAL A 1 157 ? -29.179 11.979 -7.464 1.00 57.12 157 VAL A N 1
ATOM 1228 C CA . VAL A 1 157 ? -28.860 13.269 -8.109 1.00 57.12 157 VAL A CA 1
ATOM 1229 C C . VAL A 1 157 ? -27.453 13.276 -8.718 1.00 57.12 157 VAL A C 1
ATOM 1231 O O . VAL A 1 157 ? -27.165 14.094 -9.587 1.00 57.12 157 VAL A O 1
ATOM 1234 N N . ILE A 1 158 ? -26.589 12.323 -8.355 1.00 50.44 158 ILE A N 1
ATOM 1235 C CA . ILE A 1 158 ? -25.324 12.093 -9.064 1.00 50.44 158 ILE A CA 1
ATOM 1236 C C . ILE A 1 158 ? -25.597 11.185 -10.274 1.00 50.44 158 ILE A C 1
ATOM 1238 O O . ILE A 1 158 ? -25.323 9.987 -10.253 1.00 50.44 158 ILE A O 1
ATOM 1242 N N . LYS A 1 159 ? -26.177 11.756 -11.334 1.00 43.16 159 LYS A N 1
ATOM 1243 C CA . LYS A 1 159 ? -25.984 11.233 -12.693 1.00 43.16 159 LYS A CA 1
ATOM 1244 C C . LYS A 1 159 ? -24.661 11.787 -13.216 1.00 43.16 159 LYS A C 1
ATOM 1246 O O . LYS A 1 159 ? -24.360 12.950 -12.967 1.00 43.16 159 LYS A O 1
ATOM 1251 N N . GLY A 1 160 ? -23.889 10.915 -13.863 1.00 45.62 160 GLY A N 1
ATOM 1252 C CA . GLY A 1 160 ? -22.508 11.143 -14.281 1.00 45.62 160 GLY A CA 1
ATOM 1253 C C . GLY A 1 160 ? -22.250 12.508 -14.917 1.00 45.62 160 GLY A C 1
ATOM 1254 O O . GLY A 1 160 ? -23.049 12.989 -15.722 1.00 45.62 160 GLY A O 1
ATOM 1255 N N . ALA A 1 161 ? -21.121 13.090 -14.519 1.00 35.69 161 ALA A N 1
ATOM 1256 C CA . ALA A 1 161 ? -20.367 14.020 -15.344 1.00 35.69 161 ALA A CA 1
ATOM 1257 C C . ALA A 1 161 ? -19.415 13.210 -16.232 1.00 35.69 161 ALA A C 1
ATOM 1259 O O . ALA A 1 161 ? -18.913 12.174 -15.731 1.00 35.69 161 ALA A O 1
#

Organism: Opisthorchis viverrini (NCBI:txid6198)